Protein AF-A0AAC9BKD5-F1 (afdb_monomer)

Nearest PDB structures (foldseek):
  6fwv-assembly2_B  TM=5.403E-01  e=1.312E+00  Bacillus anthracis
  3fks-assembly1_D  TM=4.205E-01  e=1.391E+00  Saccharomyces cerevisiae
  6fwv-assembly1_A  TM=5.096E-01  e=1.391E+00  Bacillus anthracis
  5n06-assembly1_B  TM=4.383E-01  e=1.238E+00  Homo sapiens
  7tjx-assembly1_D  TM=4.470E-01  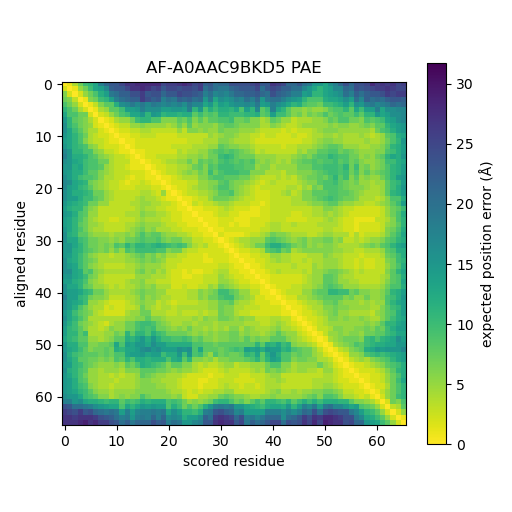e=3.764E+00  Saccharomyces cerevisiae

Foldseek 3Di:
DDQPFPFDKDFDADPPPRATPFQWWKWKQDPVGIDIDGAHPRRMDHTDTDSDDTDIDMGTDDPPPD

Sequence (66 aa):
MVTHDFDQRAQLVDAETQQPLVGQRYRMTWSGGTVEGITSASGHTMLIRSDQAETAEIHVLTDEEA

Structure (mmCIF, N/CA/C/O backbone):
data_AF-A0AAC9BKD5-F1
#
_entry.id   AF-A0AAC9BKD5-F1
#
loop_
_atom_site.group_PDB
_atom_site.id
_atom_site.type_symbol
_atom_site.label_atom_id
_atom_site.label_alt_id
_atom_site.label_comp_id
_atom_site.label_asym_id
_atom_site.label_entity_id
_atom_site.label_seq_id
_atom_site.pdbx_PDB_ins_code
_atom_site.Cartn_x
_atom_site.Cartn_y
_atom_site.Cartn_z
_atom_site.occupancy
_atom_site.B_iso_or_equiv
_atom_site.auth_seq_id
_atom_site.auth_comp_id
_atom_site.auth_asym_id
_atom_site.auth_atom_id
_atom_site.pdbx_PDB_model_num
ATOM 1 N N . MET A 1 1 ? 7.888 -4.343 -29.761 1.00 42.53 1 MET A N 1
ATOM 2 C CA . MET A 1 1 ? 8.272 -4.924 -28.461 1.00 42.53 1 MET A CA 1
ATOM 3 C C . MET A 1 1 ? 7.112 -4.629 -27.530 1.00 42.53 1 MET A C 1
ATOM 5 O O . MET A 1 1 ? 6.811 -3.459 -27.350 1.00 42.53 1 MET A O 1
ATOM 9 N N . VAL A 1 2 ? 6.355 -5.645 -27.114 1.00 49.41 2 VAL A N 1
ATOM 10 C CA . VAL A 1 2 ? 5.216 -5.450 -26.204 1.00 49.41 2 VAL A CA 1
ATOM 11 C C . VAL A 1 2 ? 5.817 -5.325 -24.810 1.00 49.41 2 VAL A C 1
ATOM 13 O O . VAL A 1 2 ? 6.292 -6.321 -24.267 1.00 49.41 2 VAL A O 1
ATOM 16 N N . THR A 1 3 ? 5.893 -4.109 -24.274 1.00 51.91 3 THR A N 1
ATOM 17 C CA . THR A 1 3 ? 6.048 -3.925 -22.830 1.00 51.91 3 THR A CA 1
ATOM 18 C C . THR A 1 3 ? 4.764 -4.459 -22.218 1.00 51.91 3 THR A C 1
ATOM 20 O O . THR A 1 3 ? 3.688 -3.909 -22.437 1.00 51.91 3 THR A O 1
ATOM 23 N N . HIS A 1 4 ? 4.845 -5.621 -21.577 1.00 53.81 4 HIS A N 1
ATOM 24 C CA . HIS A 1 4 ? 3.741 -6.102 -20.767 1.00 53.81 4 HIS A CA 1
ATOM 25 C C . HIS A 1 4 ? 3.784 -5.255 -19.501 1.00 53.81 4 HIS A C 1
ATOM 27 O O . HIS A 1 4 ? 4.553 -5.542 -18.593 1.00 53.81 4 HIS A O 1
ATOM 33 N N . ASP A 1 5 ? 3.042 -4.151 -19.491 1.00 57.91 5 ASP A N 1
ATOM 34 C CA . ASP A 1 5 ? 2.824 -3.383 -18.275 1.00 57.91 5 ASP A CA 1
ATOM 35 C C . ASP A 1 5 ? 2.003 -4.264 -17.326 1.00 57.91 5 ASP A C 1
ATOM 37 O O . ASP A 1 5 ? 0.805 -4.484 -17.527 1.00 57.91 5 ASP A O 1
ATOM 41 N N . PHE A 1 6 ? 2.658 -4.832 -16.317 1.00 63.38 6 PHE A N 1
ATOM 42 C CA . PHE A 1 6 ? 1.966 -5.539 -15.252 1.00 63.38 6 PHE A CA 1
ATOM 43 C C . PHE A 1 6 ? 1.500 -4.501 -14.238 1.00 63.38 6 PHE A C 1
ATOM 45 O O . PHE A 1 6 ? 2.279 -4.041 -13.406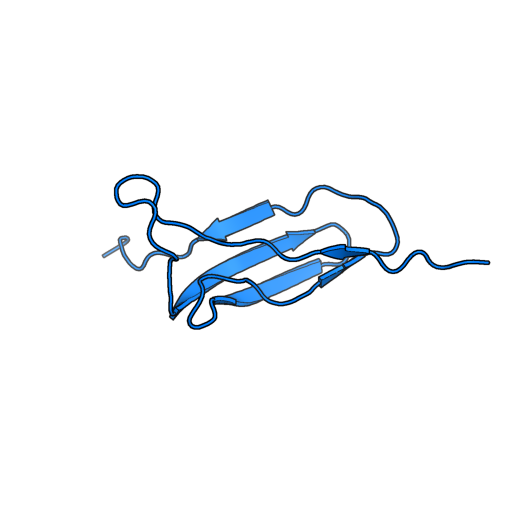 1.00 63.38 6 PHE A O 1
ATOM 52 N N . ASP A 1 7 ? 0.226 -4.120 -14.326 1.00 69.88 7 ASP A N 1
ATOM 53 C CA . ASP A 1 7 ? -0.441 -3.319 -13.303 1.00 69.88 7 ASP A CA 1
ATOM 54 C C . ASP A 1 7 ? -0.664 -4.199 -12.056 1.00 69.88 7 ASP A C 1
ATOM 56 O O . ASP A 1 7 ? -1.700 -4.856 -11.898 1.00 69.88 7 ASP A O 1
ATOM 60 N N . GLN A 1 8 ? 0.330 -4.255 -11.168 1.00 74.06 8 GLN A N 1
ATOM 61 C CA . GLN A 1 8 ? 0.234 -4.987 -9.908 1.00 74.06 8 GLN A CA 1
ATOM 62 C C . GLN A 1 8 ? -0.350 -4.077 -8.823 1.00 74.06 8 GLN A C 1
ATOM 64 O O . GLN A 1 8 ? 0.106 -2.957 -8.587 1.00 74.06 8 GLN A O 1
ATOM 69 N N . ARG A 1 9 ? -1.369 -4.583 -8.128 1.00 81.81 9 ARG A N 1
ATOM 70 C CA . ARG A 1 9 ? -1.863 -4.023 -6.866 1.00 81.81 9 ARG A CA 1
ATOM 71 C C . ARG A 1 9 ? -2.070 -5.147 -5.868 1.00 81.81 9 ARG A C 1
ATOM 73 O O . ARG A 1 9 ? -2.486 -6.240 -6.251 1.00 81.81 9 ARG A O 1
ATOM 80 N N . ALA A 1 10 ? -1.850 -4.850 -4.598 1.00 82.81 10 ALA A N 1
ATOM 81 C CA . ALA A 1 10 ? -2.159 -5.753 -3.505 1.00 82.81 10 ALA A CA 1
ATOM 82 C C . ALA A 1 10 ? -3.309 -5.178 -2.678 1.00 82.81 10 ALA A C 1
ATOM 84 O O . ALA A 1 10 ? -3.490 -3.961 -2.598 1.00 82.81 10 ALA A O 1
ATOM 85 N N . GLN A 1 11 ? -4.093 -6.059 -2.065 1.00 88.62 11 GLN A N 1
ATOM 86 C CA . GLN A 1 11 ? -5.031 -5.675 -1.021 1.00 88.62 11 GLN A CA 1
ATOM 87 C C . GLN A 1 11 ? -4.432 -6.087 0.318 1.00 88.62 11 GLN A C 1
ATOM 89 O O . GLN A 1 11 ? -4.173 -7.265 0.552 1.00 88.62 11 GLN A O 1
ATOM 94 N N . LEU A 1 12 ? -4.198 -5.104 1.178 1.00 86.31 12 LEU A N 1
ATOM 95 C CA . LEU A 1 12 ? -3.800 -5.318 2.557 1.00 86.31 12 LEU A CA 1
ATOM 96 C C . LEU A 1 12 ? -5.061 -5.558 3.384 1.00 86.31 12 LEU A C 1
ATOM 98 O O . LEU A 1 12 ? -5.966 -4.720 3.426 1.00 86.31 12 LEU A O 1
ATOM 102 N N . VAL A 1 13 ? -5.111 -6.720 4.022 1.00 88.56 13 VAL A N 1
ATOM 103 C CA . VAL A 1 13 ? -6.177 -7.122 4.935 1.00 88.56 13 VAL A CA 1
ATOM 104 C C . VAL A 1 13 ? -5.562 -7.500 6.270 1.00 88.56 13 VAL A C 1
ATOM 106 O O . VAL A 1 13 ? -4.462 -8.048 6.332 1.00 88.56 13 VAL A O 1
ATOM 109 N N . ASP A 1 14 ? -6.275 -7.174 7.331 1.00 84.38 14 ASP A N 1
ATOM 110 C CA . ASP A 1 14 ? -5.951 -7.554 8.686 1.00 84.38 14 ASP A CA 1
ATOM 111 C C . ASP A 1 14 ? -6.071 -9.075 8.824 1.00 84.38 14 ASP A C 1
ATOM 113 O O . ASP A 1 14 ? -7.072 -9.670 8.416 1.00 84.38 14 ASP A O 1
ATOM 117 N N . ALA A 1 15 ? -5.042 -9.722 9.366 1.00 82.69 15 ALA A N 1
ATOM 118 C CA . ALA A 1 15 ? -4.994 -11.180 9.413 1.00 82.69 15 ALA A CA 1
ATOM 119 C C . ALA A 1 15 ? -6.059 -11.760 10.358 1.00 82.69 15 ALA A C 1
ATOM 121 O O . ALA A 1 15 ? -6.627 -12.813 10.062 1.00 82.69 15 ALA A O 1
ATOM 122 N N . GLU A 1 16 ? -6.360 -11.061 11.454 1.00 86.44 16 GLU A N 1
ATOM 123 C CA . GLU A 1 16 ? -7.266 -11.530 12.505 1.00 86.44 16 GLU A CA 1
ATOM 124 C C . GLU A 1 16 ? -8.734 -11.294 12.148 1.00 86.44 16 GLU A C 1
ATOM 126 O O . GLU A 1 16 ? -9.571 -12.190 12.251 1.00 86.44 16 GLU A O 1
ATOM 131 N N . THR A 1 17 ? -9.052 -10.085 11.697 1.00 85.50 17 THR A N 1
ATOM 132 C CA . THR A 1 17 ? -10.421 -9.656 11.407 1.00 85.50 17 THR A CA 1
ATOM 133 C C . THR A 1 17 ? -10.809 -9.833 9.944 1.00 85.50 17 THR A C 1
ATOM 135 O O . THR A 1 17 ? -11.988 -9.698 9.616 1.00 85.50 17 THR A O 1
ATOM 138 N N . GLN A 1 18 ? -9.847 -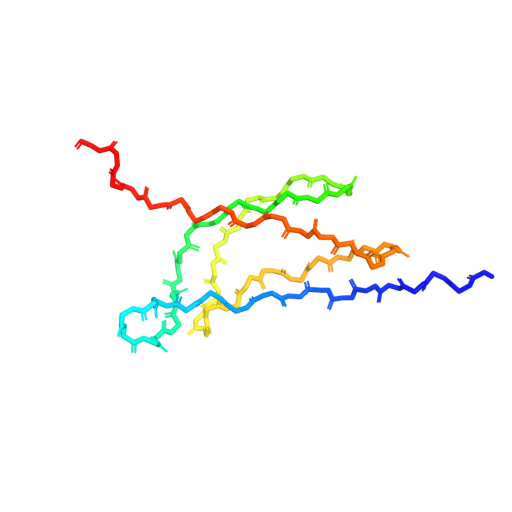10.132 9.060 1.00 85.25 18 GLN A N 1
ATOM 139 C CA . GLN A 1 18 ? -10.035 -10.203 7.603 1.00 85.25 18 GLN A CA 1
ATOM 140 C C . GLN A 1 18 ? -10.586 -8.896 7.002 1.00 85.25 18 GLN A C 1
ATOM 142 O O . GLN A 1 18 ? -11.111 -8.881 5.887 1.00 85.25 18 GLN A O 1
ATOM 147 N N . GLN A 1 19 ? -10.482 -7.783 7.733 1.00 86.38 19 GLN A N 1
ATOM 148 C CA . GLN A 1 19 ? -10.937 -6.476 7.276 1.00 86.38 19 GLN A CA 1
ATOM 149 C C . GLN A 1 19 ? -9.834 -5.772 6.488 1.00 86.38 19 GLN A C 1
ATOM 151 O O . GLN A 1 19 ? -8.660 -5.908 6.820 1.00 86.38 19 GLN A O 1
ATOM 156 N N . PRO A 1 20 ? -10.166 -4.992 5.451 1.00 88.19 20 PRO A N 1
ATOM 157 C CA . PRO A 1 20 ? -9.164 -4.218 4.737 1.00 88.19 20 PRO A CA 1
ATOM 158 C C . PRO A 1 20 ? -8.469 -3.229 5.677 1.00 88.19 20 PRO A C 1
ATOM 160 O O . PRO A 1 20 ? -9.127 -2.470 6.389 1.00 88.19 20 PRO A O 1
ATOM 163 N N . LEU A 1 21 ?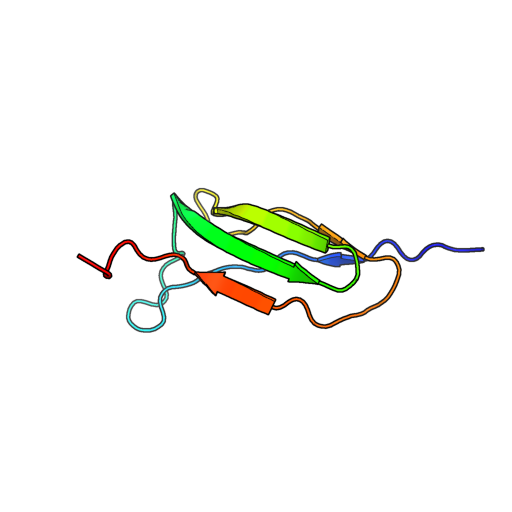 -7.139 -3.200 5.634 1.00 86.88 21 LEU A N 1
ATOM 164 C CA . LEU A 1 21 ? -6.344 -2.220 6.368 1.00 86.88 21 LEU A CA 1
ATOM 165 C C . LEU A 1 21 ? -6.437 -0.887 5.631 1.00 86.88 21 LEU A C 1
ATOM 167 O O . LEU A 1 21 ? -5.727 -0.664 4.654 1.00 86.88 21 LEU A O 1
ATOM 171 N N . VAL A 1 22 ? -7.357 -0.025 6.057 1.00 88.44 22 VAL A N 1
ATOM 172 C CA . VAL A 1 22 ? -7.626 1.285 5.447 1.00 88.44 22 VAL A CA 1
ATOM 173 C C . VAL A 1 22 ? -6.740 2.360 6.060 1.00 88.44 22 VAL A C 1
ATOM 175 O O . VAL A 1 22 ? -6.638 2.450 7.278 1.00 88.44 22 VAL A O 1
ATOM 178 N N . GLY A 1 23 ? -6.145 3.221 5.229 1.00 86.19 23 GLY A N 1
ATOM 179 C CA . GLY A 1 23 ? -5.301 4.311 5.727 1.00 86.19 23 GLY A CA 1
ATOM 180 C C . GLY A 1 23 ? -3.979 3.821 6.324 1.00 86.19 23 GLY A C 1
ATOM 181 O O . GLY A 1 23 ? -3.271 4.586 6.974 1.00 86.19 23 GLY A O 1
ATOM 182 N N . GLN A 1 24 ? -3.637 2.557 6.088 1.00 86.62 24 GLN A N 1
ATOM 183 C CA . GLN A 1 24 ? -2.427 1.940 6.579 1.00 86.62 24 GLN A CA 1
ATOM 184 C C . GLN A 1 24 ? -1.252 2.376 5.714 1.00 86.62 24 GLN A C 1
ATOM 186 O O . GLN A 1 24 ? -1.249 2.211 4.488 1.00 86.62 24 GLN A O 1
ATOM 191 N N . ARG A 1 25 ? -0.235 2.935 6.365 1.00 89.75 25 ARG A N 1
ATOM 192 C CA . ARG A 1 25 ? 1.002 3.310 5.696 1.00 89.75 25 ARG A CA 1
ATOM 193 C C . ARG A 1 25 ? 1.796 2.048 5.385 1.00 89.75 25 ARG A C 1
ATOM 195 O O . ARG A 1 25 ? 1.948 1.167 6.233 1.00 89.75 25 ARG A O 1
ATOM 202 N N . TYR A 1 26 ? 2.288 1.963 4.161 1.00 88.56 26 TYR A N 1
ATOM 203 C CA . TYR A 1 26 ? 3.072 0.835 3.689 1.00 88.56 26 TYR A CA 1
ATOM 204 C C . TYR A 1 26 ? 4.254 1.325 2.858 1.00 88.56 26 TYR A C 1
ATOM 206 O O . TYR A 1 26 ? 4.223 2.397 2.245 1.00 88.56 26 TYR A O 1
ATOM 214 N N . ARG A 1 27 ? 5.298 0.509 2.822 1.00 90.06 27 ARG A N 1
ATOM 215 C CA . ARG A 1 27 ? 6.440 0.649 1.931 1.00 90.06 27 ARG A CA 1
ATOM 216 C C . ARG A 1 27 ? 6.479 -0.565 1.029 1.00 90.06 27 ARG A C 1
ATOM 218 O O . ARG A 1 27 ? 6.502 -1.688 1.512 1.00 90.06 27 ARG A O 1
ATOM 225 N N . MET A 1 28 ? 6.476 -0.337 -0.272 1.00 88.25 28 MET A N 1
ATOM 226 C CA . MET A 1 28 ? 6.584 -1.391 -1.264 1.00 88.25 28 MET A CA 1
ATOM 227 C C . MET A 1 28 ? 7.899 -1.248 -2.016 1.00 88.25 28 MET A C 1
ATOM 229 O O . MET A 1 28 ? 8.203 -0.170 -2.523 1.00 88.25 28 MET A O 1
ATOM 233 N N . THR A 1 29 ? 8.660 -2.330 -2.086 1.00 87.50 29 THR A N 1
ATOM 234 C CA . THR A 1 29 ? 9.948 -2.397 -2.775 1.00 87.50 29 THR A CA 1
ATOM 235 C C . THR A 1 29 ? 9.883 -3.463 -3.855 1.00 87.50 29 THR A C 1
ATOM 237 O O . THR A 1 29 ? 9.458 -4.589 -3.604 1.00 87.50 29 THR A O 1
ATOM 240 N N . TRP A 1 30 ? 10.308 -3.100 -5.057 1.00 84.50 30 TRP A N 1
ATOM 241 C CA . TRP A 1 30 ? 10.424 -3.985 -6.208 1.00 84.50 30 TRP A CA 1
ATOM 242 C C . TRP A 1 30 ? 11.657 -3.589 -7.036 1.00 84.50 30 TRP A C 1
ATOM 244 O O . TRP A 1 30 ? 12.351 -2.619 -6.724 1.00 84.50 30 TRP A O 1
ATOM 254 N N . SER A 1 31 ? 11.956 -4.327 -8.098 1.00 80.19 31 SER A N 1
ATOM 255 C CA . SER A 1 31 ? 13.134 -4.112 -8.953 1.00 80.19 31 SER A CA 1
ATOM 256 C C . SER A 1 31 ? 13.132 -2.742 -9.641 1.00 80.19 31 SER A C 1
ATOM 258 O O . SER A 1 31 ? 14.192 -2.222 -9.982 1.00 80.19 31 SER A O 1
ATOM 260 N N . GLY A 1 32 ? 11.954 -2.135 -9.817 1.00 77.38 32 GLY A N 1
ATOM 261 C CA . GLY A 1 32 ? 11.789 -0.780 -10.349 1.00 77.38 32 GLY A CA 1
ATOM 262 C C . GLY A 1 32 ? 11.945 0.336 -9.310 1.00 77.38 32 GLY A C 1
ATOM 263 O O . GLY A 1 32 ? 11.980 1.506 -9.691 1.00 77.38 32 GLY A O 1
ATOM 264 N N . GLY A 1 33 ? 12.061 0.005 -8.019 1.00 83.88 33 GLY A N 1
ATOM 265 C CA . GLY A 1 33 ? 12.331 0.965 -6.951 1.00 83.88 33 GLY A CA 1
ATOM 266 C C . GLY A 1 33 ? 11.556 0.701 -5.662 1.00 83.88 33 GLY A C 1
ATOM 267 O O . GLY A 1 33 ? 10.982 -0.361 -5.440 1.00 83.88 33 GLY A O 1
ATOM 268 N N . THR A 1 34 ? 11.538 1.706 -4.792 1.00 87.81 34 THR A N 1
ATOM 269 C CA . THR A 1 34 ? 10.777 1.685 -3.540 1.00 87.81 34 THR A CA 1
ATOM 270 C C . THR A 1 34 ? 9.782 2.833 -3.543 1.00 87.81 34 THR A C 1
ATOM 272 O O . THR A 1 34 ? 10.137 3.965 -3.871 1.00 87.81 34 THR A O 1
ATOM 275 N N . VAL A 1 35 ? 8.543 2.555 -3.142 1.00 86.81 35 VAL A N 1
ATOM 276 C CA . VAL A 1 35 ? 7.493 3.555 -2.958 1.00 86.81 35 VAL A CA 1
ATOM 277 C C . VAL A 1 35 ? 6.902 3.442 -1.565 1.00 86.81 35 VAL A C 1
ATOM 279 O O . VAL A 1 35 ? 6.690 2.350 -1.041 1.00 86.81 35 VAL A O 1
ATOM 282 N N . GLU A 1 36 ? 6.608 4.585 -0.966 1.00 90.44 36 GLU A N 1
ATOM 283 C CA . GLU A 1 36 ? 5.838 4.663 0.267 1.00 90.44 36 GLU A CA 1
ATOM 284 C C . GLU A 1 36 ? 4.451 5.197 -0.067 1.00 90.44 36 GLU A C 1
ATOM 286 O O . GLU A 1 36 ? 4.307 6.173 -0.806 1.00 90.44 36 GLU A O 1
ATOM 291 N N . GLY A 1 37 ? 3.427 4.527 0.445 1.00 88.31 37 GLY A N 1
ATOM 292 C CA . GLY A 1 37 ? 2.041 4.846 0.152 1.00 88.31 37 GLY A CA 1
ATOM 293 C C . GLY A 1 37 ? 1.137 4.615 1.349 1.00 88.31 37 GLY A C 1
ATOM 294 O O . GLY A 1 37 ? 1.548 4.115 2.396 1.00 88.31 37 GLY A O 1
ATOM 295 N N . ILE A 1 38 ? -0.118 5.005 1.176 1.00 89.38 38 ILE A N 1
ATOM 296 C CA . ILE A 1 38 ? -1.189 4.774 2.138 1.00 89.38 38 ILE A CA 1
ATOM 297 C C . ILE A 1 38 ? -2.263 3.970 1.417 1.00 89.38 38 ILE A C 1
ATOM 299 O O .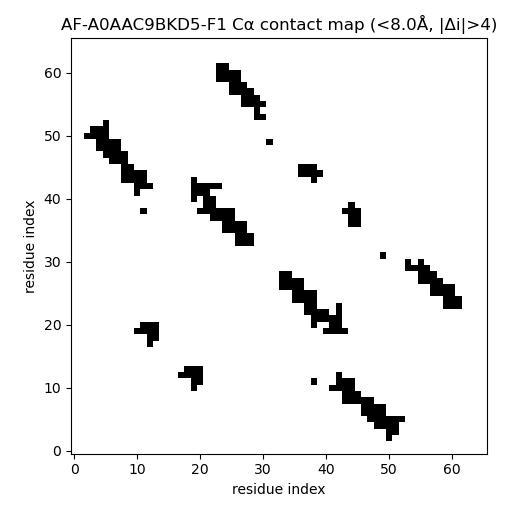 I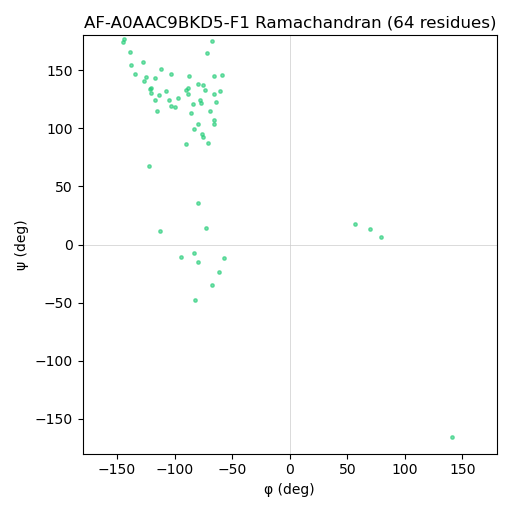LE A 1 38 ? -2.605 4.272 0.270 1.00 89.38 38 ILE A O 1
ATOM 303 N N . THR A 1 39 ? -2.765 2.920 2.057 1.00 89.62 39 THR A N 1
ATOM 304 C CA . THR A 1 39 ? -3.835 2.107 1.482 1.00 89.62 39 THR A CA 1
ATOM 305 C C . THR A 1 39 ? -5.135 2.890 1.349 1.00 89.62 39 THR A C 1
ATOM 307 O O . THR A 1 39 ? -5.496 3.727 2.178 1.00 89.62 39 THR A O 1
ATOM 310 N N . SER A 1 40 ? -5.874 2.587 0.287 1.00 86.50 40 SER A N 1
ATOM 311 C CA . SER A 1 40 ? -7.195 3.165 0.036 1.00 86.50 40 SER A CA 1
ATOM 312 C C . SER A 1 40 ? -8.252 2.717 1.059 1.00 86.50 40 SER A C 1
ATOM 314 O O . SER A 1 40 ? -8.036 1.808 1.859 1.00 86.50 40 SER A O 1
ATOM 316 N N . ALA A 1 41 ? -9.456 3.291 0.952 1.00 85.25 41 ALA A N 1
ATOM 317 C CA . ALA A 1 41 ? -10.641 2.917 1.734 1.00 85.25 41 ALA A CA 1
ATOM 318 C C . ALA A 1 41 ? -11.067 1.440 1.611 1.00 85.25 41 ALA A C 1
ATOM 320 O O . ALA A 1 41 ? -11.907 0.980 2.374 1.00 85.25 41 ALA A O 1
ATOM 321 N N . SER A 1 42 ? -10.514 0.691 0.655 1.00 85.19 42 SER A N 1
ATOM 322 C CA . SER A 1 42 ? -10.750 -0.753 0.498 1.00 85.19 42 SER A CA 1
ATOM 323 C C . SER A 1 42 ? -9.502 -1.598 0.789 1.00 85.19 42 SER A C 1
ATOM 325 O O . SER A 1 42 ? -9.481 -2.785 0.475 1.00 85.19 42 SER A O 1
ATOM 327 N N . GLY A 1 43 ? -8.452 -1.000 1.362 1.00 86.06 43 GLY A N 1
ATOM 328 C CA . GLY A 1 43 ? -7.195 -1.678 1.696 1.00 86.06 43 GLY A CA 1
ATOM 329 C C . GLY A 1 43 ? -6.253 -1.884 0.509 1.00 86.06 43 GLY A C 1
ATOM 330 O O . GLY A 1 43 ? -5.225 -2.536 0.644 1.00 86.06 43 GLY A O 1
ATOM 331 N N . HIS A 1 44 ? -6.570 -1.343 -0.670 1.00 87.00 44 HIS A N 1
ATOM 332 C C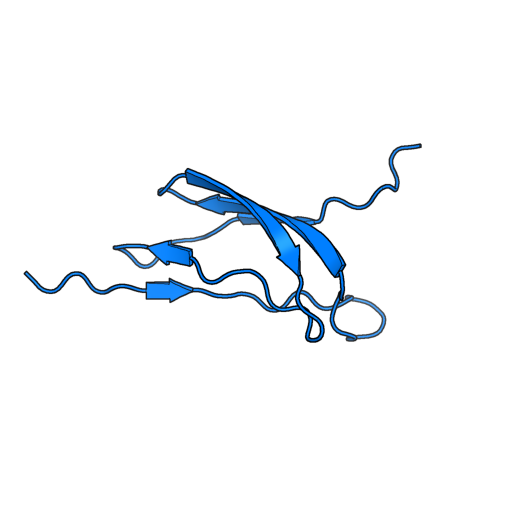A . HIS A 1 44 ? -5.692 -1.484 -1.834 1.00 87.00 44 HIS A CA 1
ATOM 333 C C . HIS A 1 44 ? -4.467 -0.577 -1.738 1.00 87.00 44 HIS A C 1
ATOM 335 O O . HIS A 1 44 ? -4.608 0.607 -1.410 1.00 87.00 44 HIS A O 1
ATOM 341 N N . THR A 1 45 ? -3.305 -1.121 -2.097 1.00 86.31 45 THR A N 1
ATOM 342 C CA . THR A 1 45 ? -2.094 -0.353 -2.393 1.00 86.31 45 THR A CA 1
ATOM 343 C C . THR A 1 45 ? -2.225 0.380 -3.730 1.00 86.31 45 THR A C 1
ATOM 345 O O . THR A 1 45 ? -3.111 0.099 -4.544 1.00 86.31 45 THR A O 1
ATOM 348 N N . MET A 1 46 ? -1.339 1.346 -3.962 1.00 79.50 46 MET A N 1
ATOM 349 C CA . MET A 1 46 ? -1.177 1.967 -5.272 1.00 79.50 46 MET A CA 1
ATOM 350 C C . MET A 1 46 ? -0.805 0.926 -6.326 1.00 79.50 46 MET A C 1
ATOM 352 O O . MET A 1 46 ? -0.063 -0.019 -6.054 1.00 79.50 46 MET A O 1
ATOM 356 N N . LEU A 1 47 ? -1.296 1.158 -7.540 1.00 80.44 47 LEU A N 1
ATOM 357 C CA . LEU A 1 47 ? -0.878 0.419 -8.722 1.00 80.44 47 LEU A CA 1
ATOM 358 C C . LEU A 1 47 ? 0.599 0.704 -8.986 1.00 80.44 47 LEU A C 1
ATOM 360 O O . LEU A 1 47 ? 0.980 1.862 -9.167 1.00 80.44 47 LEU A O 1
ATOM 364 N N . ILE A 1 48 ? 1.407 -0.349 -9.027 1.00 76.81 48 ILE A N 1
ATOM 365 C CA . ILE A 1 48 ? 2.747 -0.285 -9.601 1.00 76.81 48 ILE A CA 1
ATOM 366 C C . ILE A 1 48 ? 2.746 -0.926 -10.973 1.00 76.81 48 ILE A C 1
ATOM 368 O O . ILE A 1 48 ? 2.011 -1.878 -11.234 1.00 76.81 48 ILE A O 1
ATOM 372 N N . ARG A 1 49 ? 3.584 -0.366 -11.840 1.00 74.00 49 ARG A N 1
ATOM 373 C CA . ARG A 1 49 ? 3.893 -0.940 -13.138 1.00 74.00 49 ARG A CA 1
ATOM 374 C C . ARG A 1 49 ? 5.273 -1.553 -13.075 1.00 74.00 49 ARG A C 1
ATOM 376 O O . ARG A 1 49 ? 6.239 -0.853 -12.767 1.00 74.00 49 ARG A O 1
ATOM 383 N N . SER A 1 50 ? 5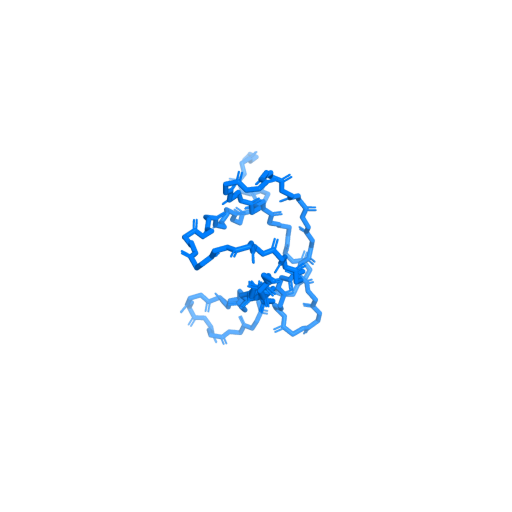.330 -2.828 -13.412 1.00 69.81 50 SER A N 1
ATOM 384 C CA . SER A 1 50 ? 6.574 -3.535 -13.681 1.00 69.81 50 SER A CA 1
ATOM 385 C C . SER A 1 50 ? 6.580 -3.999 -15.128 1.00 69.81 50 SER A C 1
ATOM 387 O O . SER A 1 50 ? 5.537 -4.359 -15.678 1.00 69.81 50 SER A O 1
ATOM 389 N N . ASP A 1 51 ? 7.754 -3.964 -15.759 1.00 69.06 51 ASP A N 1
ATOM 390 C CA . ASP A 1 51 ? 7.921 -4.437 -17.135 1.00 69.06 51 ASP A CA 1
ATOM 391 C C . ASP A 1 51 ? 8.039 -5.971 -17.217 1.00 69.06 51 ASP A C 1
ATOM 393 O O . ASP A 1 51 ? 7.863 -6.550 -18.290 1.00 69.06 51 ASP A O 1
ATOM 397 N N . GLN A 1 52 ? 8.288 -6.627 -16.077 1.00 68.19 52 GLN A N 1
ATOM 398 C CA . GLN A 1 52 ? 8.314 -8.078 -15.900 1.00 68.19 52 GLN A CA 1
ATOM 399 C C . GLN A 1 52 ? 7.409 -8.503 -14.735 1.00 68.19 52 GLN A C 1
ATOM 401 O O . GLN A 1 52 ? 7.151 -7.730 -13.815 1.00 68.19 52 GLN A O 1
ATOM 406 N N . ALA A 1 53 ? 6.970 -9.764 -14.742 1.00 70.62 53 ALA A N 1
ATOM 407 C CA . ALA A 1 53 ? 6.363 -10.372 -13.564 1.00 70.62 53 ALA A CA 1
ATOM 408 C C . ALA A 1 53 ? 7.440 -10.583 -12.488 1.00 70.62 53 ALA A C 1
ATOM 410 O O . ALA A 1 53 ? 8.367 -11.372 -12.682 1.00 70.62 53 ALA A O 1
ATOM 411 N N . GLU A 1 54 ? 7.313 -9.888 -11.361 1.00 74.81 54 GLU A N 1
ATOM 412 C CA . GLU A 1 54 ? 8.281 -9.924 -10.266 1.00 74.81 54 GLU A CA 1
ATOM 413 C C . GLU A 1 54 ? 7.608 -9.962 -8.889 1.00 74.81 54 GLU A C 1
ATOM 415 O O . GLU A 1 54 ? 6.407 -9.708 -8.737 1.00 74.81 54 GLU A O 1
ATOM 420 N N . THR A 1 55 ? 8.406 -10.293 -7.875 1.00 79.69 55 THR A N 1
ATOM 421 C CA . THR A 1 55 ? 7.981 -10.258 -6.477 1.00 79.69 55 THR A CA 1
ATOM 422 C C . THR A 1 55 ? 8.186 -8.851 -5.927 1.00 79.69 55 THR A C 1
ATOM 424 O O . THR A 1 55 ? 9.322 -8.416 -5.758 1.00 79.69 55 THR A O 1
ATOM 427 N N . ALA A 1 56 ? 7.090 -8.164 -5.610 1.00 82.62 56 ALA A N 1
ATOM 428 C CA . ALA A 1 56 ? 7.121 -6.938 -4.823 1.00 82.62 56 ALA A CA 1
ATOM 429 C C . ALA A 1 56 ? 6.998 -7.276 -3.331 1.00 82.62 56 ALA A C 1
ATOM 431 O O . ALA A 1 56 ? 6.129 -8.051 -2.928 1.00 82.62 56 ALA A O 1
ATOM 432 N N . GLU A 1 57 ? 7.855 -6.682 -2.510 1.00 87.38 57 GLU A N 1
ATOM 433 C CA . GLU A 1 57 ? 7.824 -6.834 -1.060 1.00 87.38 57 GLU A CA 1
ATOM 434 C C . GLU A 1 57 ? 7.082 -5.649 -0.441 1.00 87.38 57 GLU A C 1
ATOM 436 O O . GLU A 1 57 ? 7.414 -4.496 -0.718 1.00 87.38 57 GLU A O 1
ATOM 441 N N . ILE A 1 58 ? 6.063 -5.919 0.380 1.00 86.62 58 ILE A N 1
ATOM 442 C CA . ILE A 1 58 ? 5.245 -4.890 1.032 1.00 86.62 58 ILE A CA 1
ATOM 443 C C . ILE A 1 58 ? 5.463 -4.976 2.539 1.00 86.62 58 ILE A C 1
ATOM 445 O O . ILE A 1 58 ? 5.070 -5.948 3.178 1.00 86.62 58 ILE A O 1
ATOM 449 N N . HIS A 1 59 ? 6.045 -3.923 3.099 1.00 87.50 59 HIS A N 1
ATOM 450 C CA . HIS A 1 59 ? 6.200 -3.722 4.534 1.00 87.50 59 HIS A CA 1
ATOM 451 C C . HIS A 1 59 ? 5.122 -2.774 5.030 1.00 87.50 59 HIS A C 1
ATOM 453 O O . HIS A 1 59 ? 5.049 -1.619 4.605 1.00 87.50 59 HIS A O 1
ATOM 459 N N . VAL A 1 60 ? 4.280 -3.255 5.935 1.00 84.56 60 VAL A N 1
ATOM 460 C CA . VAL A 1 60 ? 3.316 -2.408 6.634 1.00 84.56 60 VAL A CA 1
ATOM 461 C C . VAL A 1 60 ? 4.063 -1.633 7.715 1.00 84.56 60 VAL A C 1
ATOM 463 O O . VAL A 1 60 ? 4.708 -2.228 8.570 1.00 84.56 60 VAL A O 1
ATOM 466 N N . LEU A 1 61 ? 3.999 -0.303 7.658 1.00 83.25 61 LEU A N 1
ATOM 467 C CA . LEU A 1 61 ? 4.586 0.577 8.664 1.00 83.25 61 LEU A CA 1
ATOM 468 C C . LEU A 1 61 ? 3.518 0.836 9.730 1.00 83.25 61 LEU A C 1
ATOM 470 O O . LEU A 1 61 ? 2.734 1.779 9.605 1.00 83.25 61 LEU A O 1
ATOM 474 N N . THR A 1 62 ? 3.421 -0.044 10.720 1.00 74.75 62 THR A N 1
ATOM 475 C CA . THR A 1 62 ? 2.641 0.205 11.937 1.00 74.75 62 THR A CA 1
ATOM 476 C C . THR A 1 62 ? 3.450 1.085 12.883 1.00 74.75 62 THR A C 1
ATOM 478 O O . THR A 1 62 ? 4.651 0.898 13.044 1.00 74.75 62 THR A O 1
ATOM 481 N N . ASP A 1 63 ? 2.789 2.055 13.509 1.00 63.22 63 ASP A N 1
ATOM 482 C CA . ASP A 1 63 ? 3.390 2.991 14.474 1.00 63.22 63 ASP A CA 1
ATOM 483 C C . ASP A 1 63 ? 3.703 2.314 15.835 1.00 63.22 63 ASP A C 1
ATOM 485 O O . ASP A 1 63 ? 3.954 2.991 16.823 1.00 63.22 63 ASP A O 1
ATOM 489 N N . GLU A 1 64 ? 3.689 0.976 15.912 1.00 56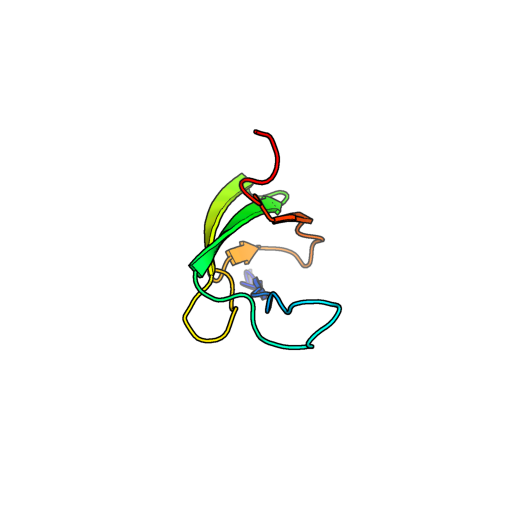.06 64 GLU A N 1
ATOM 490 C CA . GLU A 1 64 ? 3.936 0.188 17.135 1.00 56.06 64 GLU A CA 1
ATOM 491 C C . GLU A 1 64 ? 5.431 0.036 17.479 1.00 56.06 64 GLU A C 1
ATOM 493 O O . GLU A 1 64 ? 5.863 -0.981 18.008 1.00 56.06 64 GLU A O 1
ATOM 498 N N . GLU A 1 65 ? 6.230 1.067 17.219 1.00 49.50 65 GLU A N 1
ATOM 499 C CA . GLU A 1 65 ? 7.583 1.198 17.771 1.00 49.50 65 GLU A CA 1
ATOM 500 C C . GLU A 1 65 ? 7.649 2.521 18.552 1.00 49.50 65 GLU A C 1
ATOM 502 O O . GLU A 1 65 ? 8.303 3.482 18.136 1.00 49.50 65 GLU A O 1
ATOM 507 N N . ALA A 1 66 ? 6.911 2.576 19.667 1.00 39.00 66 ALA A N 1
ATOM 508 C CA . ALA A 1 66 ? 6.959 3.644 20.668 1.00 39.00 66 ALA A CA 1
ATOM 509 C C . ALA A 1 66 ? 7.254 3.073 22.062 1.00 39.00 66 ALA A C 1
ATOM 511 O O . ALA A 1 66 ? 6.624 2.056 22.432 1.00 39.00 66 ALA A O 1
#

pLDDT: mean 78.7, std 12.66, range [39.0, 90.44]

Secondary structure (DSSP, 8-state):
-----EEE--B-B-TTT--B-TT-EEEEEETTEEEEEE--TTSBPPPEEESS----EEEE--S---

Mean predicted aligned error: 7.52 Å

Solvent-accessible surface area (backbone atoms only — not comparable to full-atom values): 4076 Å² total; per-residue (Å²): 132,85,75,52,70,41,76,46,65,53,70,44,54,38,87,88,78,68,42,53,38,50,67,41,39,32,37,37,38,40,98,93,45,73,50,75,50,57,18,37,92,73,3,33,45,72,76,42,75,33,76,58,95,74,81,68,47,76,45,74,60,69,84,85,82,124

Organism: NCBI:txid190721

Radius of gyration: 13.14 Å; Cα contacts (8 Å, |Δi|>4): 122; chains: 1; bounding box: 24×16×49 Å